Protein AF-A0A7Y0R303-F1 (afdb_monomer)

Organism: Vibrio alginolyticus (NCBI:txid663)

Radius of gyration: 17.86 Å; Cα contacts (8 Å, |Δi|>4): 91; chains: 1; bounding box: 46×27×43 Å

Sequence (154 aa):
SNINMVVAFLLLILVGLIGWAASLGSIPTTLMAYVENIIPLSNPFGRTDEAWFQGWTVFYWAWWISWSPFVGMFIARVSRGRTVREFITAVLIVPTVVTVVWMSVFGGLAIDQVVNKVGELGANGLTDVSLAMFQMFDVLPFGNILSIIAVVLV

Solvent-accessible surface area (backbone atoms only — not comparable to full-atom values): 8581 Å² total; per-residue (Å²): 114,70,62,49,53,51,52,52,52,49,49,51,51,51,52,29,60,76,40,39,70,46,18,64,59,23,36,62,51,52,52,51,50,46,69,71,39,50,66,70,71,66,54,84,72,92,61,90,54,52,71,57,44,53,73,44,57,50,45,50,50,54,51,53,59,74,44,40,69,63,54,49,55,53,54,56,65,78,46,71,93,58,53,72,65,60,48,53,52,50,68,56,47,54,58,49,53,53,48,48,51,49,46,11,31,59,50,26,41,43,49,49,27,37,76,69,48,40,55,57,43,20,71,70,40,90,83,48,82,89,46,46,66,50,45,52,28,64,75,40,90,62,16,72,58,54,43,51,54,53,62,73,61,106

InterPro domains:
  IPR000060 BCCT transporter family [PF02028] (1-154)
  IPR000060 BCCT transporter family [PTHR30047] (1-154)
  IPR018093 BCCT transporter, conserved site [PS01303] (55-64)

Structure (mmCIF, N/CA/C/O backbone):
data_AF-A0A7Y0R303-F1
#
_entry.id   AF-A0A7Y0R303-F1
#
loop_
_atom_site.group_PDB
_atom_site.id
_atom_site.type_symbol
_atom_site.label_atom_id
_atom_site.label_alt_id
_atom_site.label_comp_id
_atom_site.label_asym_id
_atom_site.label_entity_id
_atom_site.label_seq_id
_atom_site.pdbx_PDB_ins_code
_atom_site.Cartn_x
_atom_site.Cartn_y
_atom_site.Cartn_z
_atom_site.occupancy
_atom_site.B_iso_or_equiv
_atom_site.auth_seq_id
_atom_site.auth_comp_id
_atom_site.auth_asym_id
_atom_site.auth_atom_id
_atom_site.pdbx_PDB_model_num
ATOM 1 N N . SER A 1 1 ? -17.391 10.843 -1.698 1.00 66.38 1 SER A N 1
ATOM 2 C CA . SER A 1 1 ? -17.426 9.755 -0.692 1.00 66.38 1 SER A CA 1
ATOM 3 C C . SER A 1 1 ? -17.775 8.412 -1.334 1.00 66.38 1 SER A C 1
ATOM 5 O O . SER A 1 1 ? -16.892 7.575 -1.392 1.00 66.38 1 SER A O 1
ATOM 7 N N . ASN A 1 2 ? -18.950 8.215 -1.953 1.00 80.75 2 ASN A N 1
ATOM 8 C CA . ASN A 1 2 ? -19.229 6.957 -2.681 1.00 80.75 2 ASN A CA 1
ATOM 9 C C . ASN A 1 2 ? -18.526 6.866 -4.049 1.00 80.75 2 ASN A C 1
ATOM 11 O O . ASN A 1 2 ? -18.036 5.804 -4.411 1.00 80.75 2 ASN A O 1
ATOM 15 N N . ILE A 1 3 ? -18.429 7.982 -4.785 1.00 88.38 3 ILE A N 1
ATOM 16 C CA . ILE A 1 3 ? -17.785 8.010 -6.111 1.00 88.38 3 ILE A CA 1
ATOM 17 C C . ILE A 1 3 ? -16.291 7.682 -6.000 1.00 88.38 3 ILE A C 1
ATOM 19 O O . ILE A 1 3 ? -15.837 6.796 -6.706 1.00 88.38 3 ILE A O 1
ATOM 23 N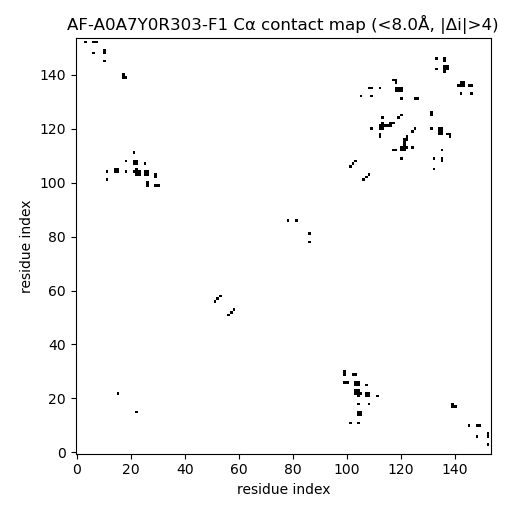 N . ASN A 1 4 ? -15.550 8.297 -5.069 1.00 89.12 4 ASN A N 1
ATOM 24 C CA . ASN A 1 4 ? -14.124 7.992 -4.867 1.00 89.12 4 ASN A CA 1
ATOM 25 C C . ASN A 1 4 ? -13.897 6.507 -4.555 1.00 89.12 4 ASN A C 1
ATOM 27 O O . ASN A 1 4 ? -12.978 5.914 -5.100 1.00 89.12 4 ASN A O 1
ATOM 31 N N . MET A 1 5 ? -14.759 5.886 -3.739 1.00 89.00 5 MET A N 1
ATOM 32 C CA . MET A 1 5 ? -14.663 4.450 -3.447 1.00 89.00 5 MET A CA 1
ATOM 33 C C . MET A 1 5 ? -14.890 3.593 -4.696 1.00 89.00 5 MET A C 1
ATOM 35 O O . MET A 1 5 ? -14.154 2.637 -4.920 1.00 89.00 5 MET A O 1
ATOM 39 N N . VAL A 1 6 ? -15.874 3.946 -5.531 1.00 92.75 6 VAL A N 1
ATOM 40 C CA . VAL A 1 6 ? -16.127 3.255 -6.806 1.00 92.75 6 VAL A CA 1
ATOM 41 C C . VAL A 1 6 ? -14.952 3.442 -7.765 1.00 92.75 6 VAL A C 1
ATOM 43 O O . VAL A 1 6 ? -14.481 2.466 -8.337 1.00 92.75 6 VAL A O 1
ATOM 46 N N . VAL A 1 7 ? -14.443 4.666 -7.911 1.00 93.94 7 VAL A N 1
ATOM 47 C CA . VAL A 1 7 ? -13.311 4.981 -8.795 1.00 93.94 7 VAL A CA 1
ATOM 48 C C . VAL A 1 7 ? -12.042 4.262 -8.338 1.00 93.94 7 VAL A C 1
ATOM 50 O O . VAL A 1 7 ? -11.392 3.626 -9.160 1.00 93.94 7 VAL A O 1
ATOM 53 N N . ALA A 1 8 ? -11.722 4.281 -7.041 1.00 94.50 8 ALA A N 1
ATOM 54 C CA . ALA A 1 8 ? -10.571 3.568 -6.487 1.00 94.50 8 ALA A CA 1
ATOM 55 C C . ALA A 1 8 ? -10.670 2.056 -6.718 1.00 94.50 8 ALA A C 1
ATOM 57 O O . ALA A 1 8 ? -9.696 1.423 -7.117 1.00 94.50 8 ALA A O 1
ATOM 58 N N . PHE A 1 9 ? -11.853 1.474 -6.504 1.00 93.81 9 PHE A N 1
ATOM 59 C CA . PHE A 1 9 ? -12.079 0.049 -6.720 1.00 93.81 9 PHE A CA 1
ATOM 60 C C . PHE A 1 9 ? -11.976 -0.338 -8.201 1.00 93.81 9 PHE A C 1
ATOM 62 O O . PHE A 1 9 ? -11.341 -1.337 -8.533 1.00 93.81 9 PHE A O 1
ATOM 69 N N . LEU A 1 10 ? -12.549 0.471 -9.098 1.00 94.19 10 LEU A N 1
ATOM 70 C CA . LEU A 1 10 ? -12.425 0.273 -10.543 1.00 94.19 10 LEU A CA 1
ATOM 71 C C . LEU A 1 10 ? -10.974 0.401 -11.005 1.00 94.19 10 LEU A C 1
ATOM 73 O O . LEU A 1 10 ? -10.524 -0.430 -11.787 1.00 94.19 10 LEU A O 1
ATOM 77 N N . LEU A 1 11 ? -10.238 1.394 -10.501 1.00 95.88 11 LEU A N 1
ATOM 78 C CA . LEU A 1 11 ? -8.822 1.577 -10.809 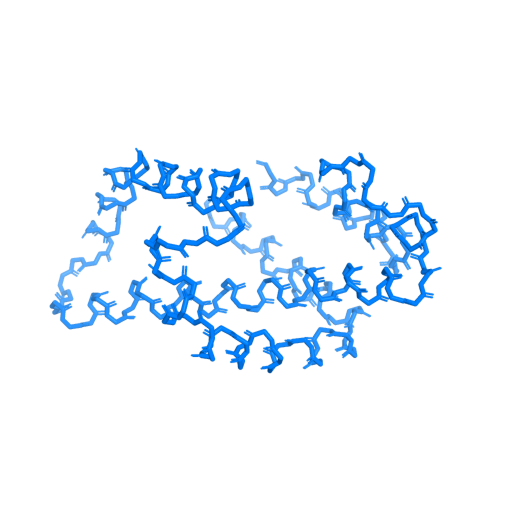1.00 95.88 11 LEU A CA 1
ATOM 79 C C . LEU A 1 11 ? -8.002 0.367 -10.348 1.00 95.88 11 LEU A C 1
ATOM 81 O O . LEU A 1 11 ? -7.224 -0.169 -11.130 1.00 95.88 11 LEU A O 1
ATOM 85 N N . LEU A 1 12 ? -8.225 -0.105 -9.117 1.00 96.31 12 LEU A N 1
ATOM 86 C CA . LEU A 1 12 ? -7.564 -1.291 -8.572 1.00 96.31 12 LEU A CA 1
ATOM 87 C C . LEU A 1 12 ? -7.814 -2.531 -9.438 1.00 96.31 12 LEU A C 1
ATOM 89 O O . LEU A 1 12 ? -6.867 -3.238 -9.776 1.00 96.31 12 LEU A O 1
ATOM 93 N N . ILE A 1 13 ? -9.070 -2.793 -9.814 1.00 95.50 13 ILE A N 1
ATOM 94 C CA . ILE A 1 13 ? -9.411 -3.934 -10.674 1.00 95.50 13 ILE A CA 1
ATOM 95 C C . ILE A 1 13 ? -8.770 -3.779 -12.048 1.00 95.50 13 ILE A C 1
ATOM 97 O O . ILE A 1 13 ? -8.169 -4.725 -12.544 1.00 95.50 13 ILE A O 1
ATOM 101 N N . LEU A 1 14 ? -8.888 -2.607 -12.668 1.00 95.50 14 LEU A N 1
ATOM 102 C CA . LEU A 1 14 ? -8.373 -2.368 -14.011 1.00 95.50 14 LEU A CA 1
ATOM 103 C C . LEU A 1 14 ? -6.858 -2.585 -14.063 1.00 95.50 14 LEU A C 1
ATOM 105 O O . LEU A 1 14 ? -6.379 -3.351 -14.895 1.00 95.50 14 LEU A O 1
ATOM 109 N N . VAL A 1 15 ? -6.118 -1.976 -13.136 1.00 96.88 15 VAL A N 1
ATOM 110 C CA . VAL A 1 15 ? -4.661 -2.129 -13.039 1.00 96.88 15 VAL A CA 1
ATOM 111 C C . VAL A 1 15 ? -4.288 -3.568 -12.685 1.00 96.88 15 VAL A C 1
ATOM 113 O O . VAL A 1 15 ? -3.401 -4.136 -13.318 1.00 96.88 15 VAL A O 1
ATOM 116 N N . GLY A 1 16 ? -5.002 -4.196 -11.748 1.00 96.31 16 GLY A N 1
ATOM 117 C CA . GLY A 1 16 ? -4.778 -5.591 -11.373 1.00 96.31 16 GLY A CA 1
ATOM 118 C C . GLY A 1 16 ? -5.013 -6.579 -12.520 1.00 96.31 16 GLY A C 1
ATOM 119 O O . GLY A 1 16 ? -4.281 -7.555 -12.639 1.00 96.31 16 GLY A O 1
ATOM 120 N N . LEU A 1 17 ? -5.992 -6.325 -13.394 1.00 95.62 17 LEU A N 1
ATOM 121 C CA . LEU A 1 17 ? -6.259 -7.146 -14.580 1.00 95.62 17 LEU A CA 1
ATOM 122 C C . LEU A 1 17 ? -5.236 -6.907 -15.693 1.00 95.62 17 LEU A C 1
ATOM 124 O O . LEU A 1 17 ? -4.796 -7.861 -16.329 1.00 95.62 17 LEU A O 1
ATOM 128 N N . ILE A 1 18 ? -4.836 -5.654 -15.922 1.00 95.62 18 ILE A N 1
ATOM 129 C CA . ILE A 1 18 ? -3.782 -5.315 -16.888 1.00 95.62 18 ILE A CA 1
ATOM 130 C C . ILE A 1 18 ? -2.451 -5.956 -16.463 1.00 95.62 18 ILE A C 1
ATOM 132 O O . ILE A 1 18 ? -1.748 -6.552 -17.275 1.00 95.62 18 ILE A O 1
ATOM 136 N N . GLY A 1 19 ? -2.131 -5.865 -15.174 1.00 93.44 19 GLY A N 1
ATOM 137 C CA . GLY A 1 19 ? -0.924 -6.385 -14.549 1.00 93.44 19 GLY A CA 1
ATOM 138 C C . GLY A 1 19 ? -1.083 -7.766 -13.913 1.00 93.44 19 GLY A C 1
ATOM 139 O O . GLY A 1 19 ? -0.458 -8.027 -12.884 1.00 93.44 19 GLY A O 1
ATOM 140 N N . TRP A 1 20 ? -1.942 -8.624 -14.473 1.00 92.38 20 TRP A N 1
ATOM 141 C CA . TRP A 1 20 ? -2.435 -9.853 -13.832 1.00 92.38 20 TRP A CA 1
ATOM 142 C C . TRP A 1 20 ? -1.344 -10.747 -13.238 1.00 92.38 20 TRP A C 1
ATOM 144 O O . TRP A 1 20 ? -1.441 -11.149 -12.080 1.00 92.38 20 TRP A O 1
ATOM 154 N N . ALA A 1 21 ? -0.291 -11.040 -14.007 1.00 91.00 21 ALA A N 1
ATOM 155 C CA . ALA A 1 21 ? 0.771 -11.946 -13.573 1.00 91.00 21 ALA A CA 1
ATOM 156 C C . ALA A 1 21 ? 1.546 -11.398 -12.362 1.00 91.00 21 ALA A C 1
ATOM 158 O O . ALA A 1 21 ? 1.677 -12.093 -11.353 1.00 91.00 21 ALA A O 1
ATOM 159 N N . ALA A 1 22 ? 2.002 -10.143 -12.433 1.00 91.62 22 ALA A N 1
ATOM 160 C CA . ALA A 1 22 ? 2.726 -9.500 -11.338 1.00 91.62 22 ALA A CA 1
ATOM 161 C C . ALA A 1 22 ? 1.826 -9.303 -10.109 1.00 91.62 22 ALA A C 1
ATOM 163 O O . ALA A 1 22 ? 2.233 -9.617 -8.993 1.00 91.62 22 ALA A O 1
ATOM 164 N N . SER A 1 23 ? 0.580 -8.867 -10.318 1.00 90.50 23 SER A N 1
ATOM 165 C CA . SER A 1 23 ? -0.392 -8.620 -9.245 1.00 90.50 23 SER A CA 1
ATOM 166 C C . SER A 1 23 ? -0.747 -9.895 -8.478 1.00 90.50 23 SER A C 1
ATOM 168 O O . SER A 1 23 ? -0.767 -9.899 -7.250 1.00 90.50 23 SER A O 1
ATOM 170 N N . LEU A 1 24 ? -1.015 -11.004 -9.174 1.00 91.75 24 LEU A N 1
ATOM 171 C CA . LEU A 1 24 ? -1.323 -12.266 -8.501 1.00 91.75 24 LEU A CA 1
ATOM 172 C C . LEU A 1 24 ? -0.103 -12.909 -7.845 1.00 91.75 24 LEU A C 1
ATOM 174 O O . LEU A 1 24 ? -0.258 -13.571 -6.821 1.00 91.75 24 LEU A O 1
ATOM 178 N N . GLY A 1 25 ? 1.094 -12.726 -8.407 1.00 94.00 25 GLY A N 1
ATOM 179 C CA . GLY A 1 25 ? 2.333 -13.213 -7.800 1.00 94.00 25 GLY A CA 1
ATOM 180 C C . GLY A 1 25 ? 2.732 -12.434 -6.542 1.00 94.00 25 GLY A C 1
ATOM 181 O O . GLY A 1 25 ? 3.256 -13.008 -5.582 1.00 94.00 25 GLY A O 1
ATOM 182 N N . SER A 1 26 ? 2.453 -11.130 -6.509 1.00 96.31 26 SER A N 1
ATOM 183 C CA . SER A 1 26 ? 2.827 -10.259 -5.396 1.00 96.31 26 SER A CA 1
ATOM 184 C C . SER A 1 26 ? 1.904 -10.399 -4.184 1.00 96.31 26 SER A C 1
ATOM 186 O O . SER A 1 26 ? 2.407 -10.347 -3.069 1.00 96.31 26 SER A O 1
ATOM 188 N N . ILE A 1 27 ? 0.596 -10.645 -4.353 1.00 96.31 27 ILE A N 1
ATOM 189 C CA . ILE A 1 27 ? -0.360 -10.790 -3.230 1.00 96.31 27 ILE A CA 1
ATOM 190 C C . ILE A 1 27 ? 0.091 -11.804 -2.163 1.00 96.31 27 ILE A C 1
ATOM 192 O O . ILE A 1 27 ? 0.219 -11.413 -0.997 1.00 96.31 27 ILE A O 1
ATOM 196 N N . PRO A 1 28 ? 0.351 -13.086 -2.495 1.00 96.75 28 PRO A N 1
ATOM 197 C CA . PRO A 1 28 ? 0.799 -14.052 -1.497 1.00 96.75 28 PRO A CA 1
ATOM 198 C C . PRO A 1 28 ? 2.162 -13.664 -0.919 1.00 96.75 28 PRO A C 1
ATOM 200 O O . PRO A 1 28 ? 2.371 -13.805 0.281 1.00 96.75 28 PRO A O 1
ATOM 203 N N . THR A 1 29 ? 3.061 -13.114 -1.738 1.00 96.38 29 THR A N 1
ATOM 204 C CA . THR A 1 29 ? 4.395 -12.681 -1.305 1.00 96.38 29 THR A CA 1
ATOM 205 C C . THR A 1 29 ? 4.309 -11.560 -0.265 1.00 96.38 29 THR A C 1
ATOM 207 O O . THR A 1 29 ? 4.910 -11.662 0.800 1.00 96.38 29 THR A O 1
ATOM 210 N N . THR A 1 30 ? 3.516 -10.519 -0.526 1.00 97.00 30 THR A N 1
ATOM 211 C CA . THR A 1 30 ? 3.285 -9.396 0.392 1.00 97.00 30 THR A CA 1
ATOM 212 C C . THR A 1 30 ? 2.637 -9.868 1.687 1.00 97.00 30 THR A C 1
ATOM 214 O O . THR A 1 30 ? 3.066 -9.465 2.767 1.00 97.00 30 THR A O 1
ATOM 217 N N . LEU A 1 31 ? 1.626 -10.738 1.600 1.00 97.19 31 LEU A N 1
ATOM 218 C CA . LEU A 1 31 ? 0.948 -11.272 2.777 1.00 97.19 31 LEU A CA 1
ATOM 219 C C . LEU A 1 31 ? 1.899 -12.099 3.652 1.00 97.19 31 LEU A C 1
ATOM 221 O O . LEU A 1 31 ? 1.955 -11.888 4.863 1.00 97.19 31 LEU A O 1
ATOM 225 N N . MET A 1 32 ? 2.659 -13.014 3.048 1.00 97.44 32 MET A N 1
ATOM 226 C CA . MET A 1 32 ? 3.612 -13.855 3.774 1.00 97.44 32 MET A CA 1
ATOM 227 C C . MET A 1 32 ? 4.733 -13.022 4.392 1.00 97.44 32 MET A C 1
ATOM 229 O O . MET A 1 32 ? 5.024 -13.190 5.574 1.00 97.44 32 MET A O 1
ATOM 233 N N . ALA A 1 33 ? 5.285 -12.064 3.643 1.00 97.12 33 ALA A N 1
ATOM 234 C CA . ALA A 1 33 ? 6.301 -11.151 4.155 1.00 97.12 33 ALA A CA 1
ATOM 235 C C . ALA A 1 33 ? 5.779 -10.323 5.337 1.00 97.12 33 ALA A C 1
ATOM 237 O O . ALA A 1 33 ? 6.508 -10.131 6.309 1.00 97.12 33 ALA A O 1
ATOM 238 N N . TYR A 1 34 ? 4.522 -9.867 5.292 1.00 96.94 34 TYR A N 1
ATOM 239 C CA . TYR A 1 34 ? 3.898 -9.169 6.414 1.00 96.94 34 TYR A CA 1
ATOM 240 C C . TYR A 1 34 ? 3.795 -10.070 7.649 1.00 96.94 34 TYR A C 1
ATOM 242 O O . TYR A 1 34 ? 4.220 -9.664 8.726 1.00 96.94 34 TYR A O 1
ATOM 250 N N . VAL A 1 35 ? 3.292 -11.300 7.505 1.00 96.94 35 VAL A N 1
ATOM 251 C CA . VAL A 1 35 ? 3.165 -12.252 8.625 1.00 96.94 35 VAL A CA 1
ATOM 252 C C . VAL A 1 35 ? 4.525 -12.595 9.233 1.00 96.94 35 VAL A C 1
ATOM 254 O O . VAL A 1 35 ? 4.655 -12.636 10.454 1.00 96.94 35 VAL A O 1
ATOM 257 N N . GLU A 1 36 ? 5.538 -12.810 8.399 1.00 97.75 36 GLU A N 1
ATOM 258 C CA . GLU A 1 36 ? 6.896 -13.126 8.840 1.00 97.75 36 GLU A CA 1
ATOM 259 C C . GLU A 1 36 ? 7.548 -11.945 9.572 1.00 97.75 36 GLU A C 1
ATOM 261 O O . GLU A 1 36 ? 8.164 -12.116 10.625 1.00 97.75 36 GLU A O 1
ATOM 266 N N . ASN A 1 37 ? 7.381 -10.730 9.043 1.00 96.19 37 ASN A N 1
ATOM 267 C CA . ASN A 1 37 ? 8.146 -9.571 9.492 1.00 96.19 37 ASN A CA 1
ATOM 268 C C . ASN A 1 37 ? 7.395 -8.644 10.457 1.00 96.19 37 ASN A C 1
ATOM 270 O O . ASN A 1 37 ? 8.002 -7.706 10.975 1.00 96.19 37 ASN A O 1
ATOM 274 N N . ILE A 1 38 ? 6.114 -8.892 10.757 1.00 95.62 38 ILE A N 1
ATOM 275 C CA . ILE A 1 38 ? 5.324 -8.015 11.636 1.00 95.62 38 ILE A CA 1
ATOM 276 C C . ILE A 1 38 ? 5.961 -7.856 13.019 1.00 95.62 38 ILE A C 1
ATOM 278 O O . ILE A 1 38 ? 6.072 -6.738 13.512 1.00 95.62 38 ILE A O 1
ATOM 282 N N . ILE A 1 39 ? 6.430 -8.943 13.636 1.00 94.75 39 ILE A N 1
ATOM 283 C CA . ILE A 1 39 ? 7.062 -8.900 14.961 1.00 94.75 39 ILE A CA 1
ATOM 284 C C . ILE A 1 39 ? 8.429 -8.197 14.915 1.00 94.75 39 ILE A C 1
ATOM 286 O O . ILE A 1 39 ? 8.597 -7.222 15.652 1.00 94.75 39 ILE A O 1
ATOM 290 N N . PRO A 1 40 ? 9.403 -8.617 14.079 1.00 92.75 40 PRO A N 1
ATOM 291 C CA . PRO A 1 40 ? 10.722 -7.987 14.078 1.00 92.75 40 PRO A CA 1
ATOM 292 C C . PRO A 1 40 ? 10.670 -6.513 13.662 1.00 92.75 40 PRO A C 1
ATOM 294 O O . PRO A 1 40 ? 11.343 -5.689 14.279 1.00 92.75 40 PRO A O 1
ATOM 297 N N . LEU A 1 41 ? 9.832 -6.143 12.685 1.00 94.31 41 LEU A N 1
ATOM 298 C CA . LEU A 1 41 ? 9.712 -4.746 12.261 1.00 94.31 41 LEU A CA 1
ATOM 299 C C . LEU A 1 41 ? 8.964 -3.869 13.270 1.00 94.31 41 LEU A C 1
ATOM 301 O O . LEU A 1 41 ? 9.174 -2.656 13.259 1.00 94.31 41 LEU A O 1
ATOM 305 N N . SER A 1 42 ? 8.163 -4.457 14.165 1.00 93.25 42 SER A N 1
ATOM 306 C CA . SER A 1 42 ? 7.504 -3.723 15.253 1.00 93.25 42 SER A CA 1
ATOM 307 C C . SER A 1 42 ? 8.446 -3.353 16.401 1.00 93.25 42 SER A C 1
ATOM 309 O O . SER A 1 42 ? 8.084 -2.504 17.212 1.00 93.25 42 SER A O 1
ATOM 311 N N . ASN A 1 43 ? 9.638 -3.956 16.499 1.00 92.88 43 ASN A N 1
ATOM 312 C CA . ASN A 1 43 ? 10.606 -3.615 17.541 1.00 92.88 43 ASN A CA 1
ATOM 313 C C . ASN A 1 43 ? 11.307 -2.277 17.216 1.00 92.88 43 ASN A C 1
ATOM 315 O O . ASN A 1 43 ? 11.995 -2.194 16.192 1.00 92.88 43 ASN A O 1
ATOM 319 N N . PRO A 1 44 ? 11.190 -1.244 18.074 1.00 91.31 44 PRO A N 1
ATOM 320 C CA . PRO A 1 44 ? 11.879 0.028 17.873 1.00 91.31 44 PRO A CA 1
ATOM 321 C C . PRO A 1 44 ? 13.287 0.057 18.490 1.00 91.31 44 PRO A C 1
ATOM 323 O O . PRO A 1 44 ? 14.036 1.001 18.254 1.00 91.31 44 PRO A O 1
ATOM 326 N N . PHE A 1 45 ? 13.661 -0.934 19.303 1.00 92.19 45 PHE A N 1
ATOM 327 C CA . PHE A 1 45 ? 14.882 -0.895 20.105 1.00 92.19 45 PHE A CA 1
ATOM 328 C C . PHE A 1 45 ? 16.040 -1.641 19.443 1.00 92.19 45 PHE A C 1
ATOM 330 O O . PHE A 1 45 ? 15.861 -2.740 18.919 1.00 92.19 45 PHE A O 1
ATOM 337 N N . GLY A 1 46 ? 17.248 -1.071 19.535 1.00 90.19 46 GLY A N 1
ATOM 338 C CA . GLY A 1 46 ? 18.483 -1.722 19.080 1.00 90.19 46 GLY A CA 1
ATOM 339 C C . GLY A 1 46 ? 18.553 -1.944 17.567 1.00 90.19 46 GLY A C 1
ATOM 340 O O . GLY A 1 46 ? 19.198 -2.888 17.116 1.00 90.19 46 GLY A O 1
ATOM 341 N N . ARG A 1 47 ? 17.858 -1.108 16.791 1.00 90.81 47 ARG A N 1
ATOM 342 C CA . ARG A 1 47 ? 17.807 -1.192 15.331 1.00 90.81 47 ARG A CA 1
ATOM 343 C C . ARG A 1 47 ? 19.089 -0.661 14.695 1.00 90.81 47 ARG A C 1
ATOM 345 O O . ARG A 1 47 ? 19.585 0.390 15.084 1.00 90.81 47 ARG A O 1
ATOM 352 N N . THR A 1 48 ? 19.598 -1.367 13.689 1.00 93.94 48 THR A N 1
ATOM 353 C CA . THR A 1 48 ? 20.775 -0.947 12.908 1.00 93.94 48 THR A CA 1
ATOM 354 C C . THR A 1 48 ? 20.413 -0.035 11.732 1.00 93.94 48 THR A C 1
ATOM 356 O O . THR A 1 48 ? 21.275 0.661 11.203 1.00 93.94 48 THR A O 1
ATOM 359 N N . ASP A 1 49 ? 19.140 -0.004 11.335 1.00 93.88 49 ASP A N 1
ATOM 360 C CA . ASP A 1 49 ? 18.583 0.759 10.216 1.00 93.88 49 ASP A CA 1
ATOM 361 C C . ASP A 1 49 ? 17.950 2.089 10.666 1.00 93.88 49 ASP A C 1
ATOM 363 O O . ASP A 1 49 ? 16.908 2.497 10.156 1.00 93.88 49 ASP A O 1
ATOM 367 N N . GLU A 1 50 ? 18.564 2.779 11.632 1.00 92.44 50 GLU A N 1
ATOM 368 C CA . GLU A 1 50 ? 17.955 3.924 12.327 1.00 92.44 50 GLU A CA 1
ATOM 369 C C . GLU A 1 50 ? 17.479 5.036 11.378 1.00 92.44 50 GLU A C 1
ATOM 371 O O . GLU A 1 50 ? 16.370 5.542 11.534 1.00 92.44 50 GLU A O 1
ATOM 376 N N . ALA A 1 51 ? 18.257 5.362 10.340 1.00 94.50 51 ALA A N 1
ATOM 377 C CA . ALA A 1 51 ? 17.861 6.357 9.343 1.00 94.50 51 ALA A CA 1
ATOM 378 C C . ALA A 1 51 ? 16.590 5.953 8.572 1.00 94.50 51 ALA A C 1
ATOM 380 O O . ALA A 1 51 ? 15.713 6.789 8.357 1.00 94.50 51 ALA A O 1
ATOM 381 N N . TRP A 1 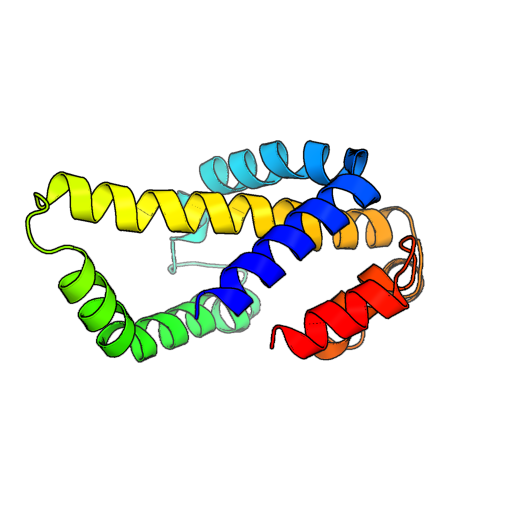52 ? 16.459 4.673 8.196 1.00 93.88 52 TRP A N 1
ATOM 382 C CA . TRP A 1 52 ? 15.248 4.157 7.551 1.00 93.88 52 TRP A CA 1
ATOM 383 C C . TRP A 1 52 ? 14.081 4.226 8.531 1.00 93.88 52 TRP A C 1
ATOM 385 O O . TRP A 1 52 ? 13.041 4.818 8.237 1.00 93.88 52 TRP A O 1
ATOM 395 N N . PHE A 1 53 ? 14.273 3.651 9.720 1.00 94.00 53 PHE A N 1
ATOM 396 C CA . PHE A 1 53 ? 13.266 3.567 10.773 1.00 94.00 53 PHE A CA 1
ATOM 397 C C . PHE A 1 53 ? 12.678 4.940 11.118 1.00 94.00 53 PHE A C 1
ATOM 399 O O . PHE A 1 53 ? 11.456 5.087 11.181 1.00 94.00 53 PHE A O 1
ATOM 406 N N . GLN A 1 54 ? 13.527 5.955 11.283 1.00 93.62 54 GLN A N 1
ATOM 407 C CA . GLN A 1 54 ? 13.092 7.322 11.560 1.00 93.62 54 GLN A CA 1
ATOM 408 C C . GLN A 1 54 ? 12.392 7.962 10.353 1.00 93.62 54 GLN A C 1
ATOM 410 O O . GLN A 1 54 ? 11.331 8.565 10.511 1.00 93.62 54 GLN A O 1
ATOM 415 N N . GLY A 1 55 ? 12.948 7.802 9.146 1.00 94.69 55 GLY A N 1
ATOM 416 C CA . GLY A 1 55 ? 12.418 8.417 7.925 1.00 94.69 55 GLY A CA 1
ATOM 417 C C . GLY A 1 55 ? 11.044 7.898 7.497 1.00 94.69 55 GLY A C 1
ATOM 418 O O . GLY A 1 55 ? 10.300 8.613 6.833 1.00 94.69 55 GLY A O 1
ATOM 419 N N . TRP A 1 56 ? 10.683 6.681 7.903 1.00 95.06 56 TRP A N 1
ATOM 420 C CA . TRP A 1 56 ? 9.465 6.017 7.444 1.00 95.06 56 TRP A CA 1
ATOM 421 C C . TRP A 1 56 ? 8.591 5.515 8.594 1.00 95.06 56 TRP A C 1
ATOM 423 O O . TRP A 1 56 ? 7.458 5.969 8.727 1.00 95.06 56 TRP A O 1
ATOM 433 N N . THR A 1 57 ? 9.080 4.597 9.438 1.00 95.69 57 THR A N 1
ATOM 434 C CA . THR A 1 57 ? 8.253 3.989 10.500 1.00 95.69 57 THR A CA 1
ATOM 435 C C . THR A 1 57 ? 7.779 5.039 11.494 1.00 95.69 57 THR A C 1
ATOM 437 O O . THR A 1 57 ? 6.582 5.154 11.751 1.00 95.69 57 THR A O 1
ATOM 440 N N . VAL A 1 58 ? 8.705 5.835 12.034 1.00 95.88 58 VAL A N 1
ATOM 441 C CA . VAL A 1 58 ? 8.371 6.872 13.021 1.00 95.88 58 VAL A CA 1
ATOM 442 C C . VAL A 1 58 ? 7.523 7.972 12.388 1.00 95.88 58 VAL A C 1
ATOM 444 O O . VAL A 1 58 ? 6.550 8.414 12.999 1.00 95.88 58 VAL A O 1
ATOM 447 N N . PHE A 1 59 ? 7.828 8.357 11.145 1.00 96.56 59 PHE A N 1
ATOM 448 C CA . PHE A 1 59 ? 7.009 9.297 10.380 1.00 96.56 59 PHE A CA 1
ATOM 449 C C . PHE A 1 59 ? 5.552 8.826 10.260 1.00 96.56 59 PHE A C 1
ATOM 451 O O . PHE A 1 59 ? 4.634 9.560 10.634 1.00 96.56 59 PHE A O 1
ATOM 458 N N . TYR A 1 60 ? 5.321 7.586 9.814 1.00 96.94 60 TYR A N 1
ATOM 459 C CA . TYR A 1 60 ? 3.969 7.043 9.705 1.00 96.94 60 TYR A CA 1
ATOM 460 C C . TYR A 1 60 ? 3.297 6.891 11.071 1.00 96.94 60 TYR A C 1
ATOM 462 O O . TYR A 1 60 ? 2.101 7.150 11.179 1.00 96.94 60 TYR A O 1
ATOM 470 N N . TRP A 1 61 ? 4.024 6.537 12.134 1.00 96.50 61 TRP A N 1
ATOM 471 C CA . TRP A 1 61 ? 3.446 6.488 13.484 1.00 96.50 61 TRP A CA 1
ATOM 472 C C . TRP A 1 61 ? 2.953 7.860 13.931 1.00 96.50 61 TRP A C 1
ATOM 474 O O . TRP A 1 61 ? 1.805 7.984 14.362 1.00 96.50 61 TRP A O 1
ATOM 484 N N . ALA A 1 62 ? 3.773 8.899 13.771 1.00 97.56 62 ALA A N 1
ATOM 485 C CA . ALA A 1 62 ? 3.386 10.267 14.091 1.00 97.56 62 ALA A CA 1
ATOM 486 C C . ALA A 1 62 ? 2.176 10.723 13.257 1.00 97.56 62 ALA A C 1
ATOM 488 O O . ALA A 1 62 ? 1.219 11.280 13.806 1.00 97.56 62 ALA A O 1
ATOM 489 N N . TRP A 1 63 ? 2.176 10.423 11.954 1.00 97.69 63 TRP A N 1
ATOM 490 C CA . TRP A 1 63 ? 1.058 10.728 11.064 1.00 97.69 63 TRP A CA 1
ATOM 491 C C . TRP A 1 63 ? -0.230 10.052 11.547 1.00 97.69 63 TRP A C 1
ATOM 493 O O . TRP A 1 63 ? -1.205 10.746 11.850 1.00 97.69 63 TRP A O 1
ATOM 503 N N . TRP A 1 64 ? -0.253 8.728 11.701 1.00 96.38 64 TRP A N 1
ATOM 504 C CA . TRP A 1 64 ? -1.472 8.011 12.085 1.00 96.38 64 TRP A CA 1
ATOM 505 C C . TRP A 1 64 ? -1.991 8.423 13.464 1.00 96.38 64 TRP A C 1
ATOM 507 O O . TRP A 1 64 ? -3.202 8.581 13.637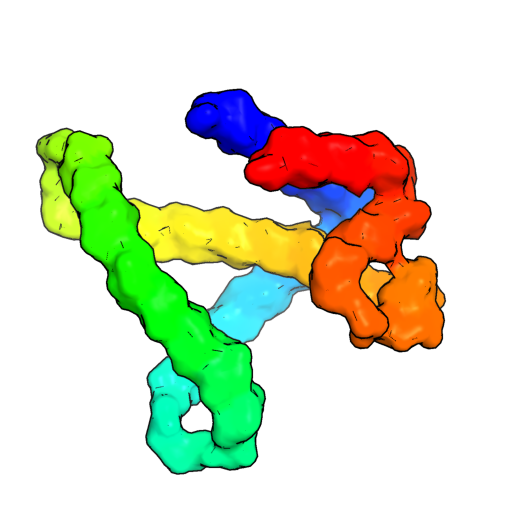 1.00 96.38 64 TRP A O 1
ATOM 517 N N . ILE A 1 65 ? -1.099 8.682 14.427 1.00 96.81 65 ILE A N 1
ATOM 518 C CA . ILE A 1 65 ? -1.483 9.199 15.748 1.00 96.81 65 ILE A CA 1
ATOM 519 C C . ILE A 1 65 ? -2.165 10.564 15.613 1.00 96.81 65 ILE A C 1
ATOM 521 O O . ILE A 1 65 ? -3.240 10.756 16.186 1.00 96.81 65 ILE A O 1
ATOM 525 N N . SER A 1 66 ? -1.606 11.481 14.816 1.00 97.06 66 SER A N 1
ATOM 526 C CA . SER A 1 66 ? -2.187 12.817 14.610 1.00 97.06 66 SER A CA 1
ATOM 527 C C . SER A 1 66 ? -3.583 12.784 13.966 1.00 97.06 66 SER A C 1
ATOM 529 O O . SER A 1 66 ? -4.410 13.654 14.237 1.00 97.06 66 SER A O 1
ATOM 531 N N . TRP A 1 67 ? -3.882 11.756 13.164 1.00 95.38 67 TRP A N 1
ATOM 532 C CA . TRP A 1 67 ? -5.185 11.570 12.511 1.00 95.38 67 TRP A CA 1
ATOM 533 C C . TRP A 1 67 ? -6.185 10.747 13.332 1.00 95.38 67 TRP A C 1
ATOM 535 O O . TRP A 1 67 ? -7.392 10.788 13.064 1.00 95.38 67 TRP A O 1
ATOM 545 N N . SER A 1 68 ? -5.713 10.023 14.350 1.00 95.81 68 SER A N 1
ATOM 546 C CA . SER A 1 68 ? -6.541 9.127 15.161 1.00 95.81 68 SER A CA 1
ATOM 547 C C . SER A 1 68 ? -7.790 9.776 15.790 1.00 95.81 68 SER A C 1
ATOM 549 O O . SER A 1 68 ? -8.820 9.096 15.811 1.00 95.81 68 SER A O 1
ATOM 551 N N . PRO A 1 69 ? -7.810 11.066 16.210 1.00 94.12 69 PRO A N 1
ATOM 552 C CA . PRO A 1 69 ? -9.029 11.677 16.749 1.00 94.12 69 PRO A CA 1
ATOM 553 C C . PRO A 1 69 ? -10.150 11.785 15.707 1.00 94.12 69 PRO A C 1
ATOM 555 O O . PRO A 1 69 ? -11.317 11.533 16.013 1.00 94.12 69 PRO A O 1
ATOM 558 N N . PHE A 1 70 ? -9.809 12.117 14.459 1.00 93.25 70 PHE A N 1
ATOM 559 C CA . PHE A 1 70 ? -10.785 12.264 13.377 1.00 93.25 70 PHE A CA 1
ATOM 560 C C . PHE A 1 70 ? -11.305 10.904 12.911 1.00 93.25 70 PHE A C 1
ATOM 562 O O . PHE A 1 70 ? -12.518 10.690 12.824 1.00 93.25 70 PHE A O 1
ATOM 569 N N . VAL A 1 71 ? -10.387 9.966 12.662 1.00 94.38 71 VAL A N 1
ATOM 570 C CA . VAL A 1 71 ? -10.719 8.618 12.186 1.00 94.38 71 VAL A CA 1
ATOM 571 C C . VAL A 1 71 ? -11.499 7.848 13.253 1.00 94.38 71 VAL A C 1
ATOM 573 O O . VAL A 1 71 ? -12.538 7.262 12.951 1.00 94.38 71 VAL A O 1
ATOM 576 N N . GLY A 1 72 ? -11.072 7.914 14.517 1.00 92.25 72 GLY A N 1
ATOM 577 C CA . GLY A 1 72 ? -11.742 7.240 15.630 1.00 92.25 72 GLY A CA 1
ATOM 578 C C . GLY A 1 72 ? -13.192 7.691 15.807 1.00 92.25 72 GLY A C 1
ATOM 579 O O . GLY A 1 72 ? -14.090 6.854 15.919 1.00 92.25 72 GLY A O 1
ATOM 580 N N . MET A 1 73 ? -13.452 9.001 15.739 1.00 92.56 73 MET A N 1
ATOM 581 C CA . MET A 1 73 ? -14.814 9.543 15.829 1.00 92.56 73 MET A CA 1
ATOM 582 C C . MET A 1 73 ? -15.700 9.115 14.655 1.00 92.56 73 MET A C 1
ATOM 584 O O . MET A 1 73 ? -16.886 8.837 14.851 1.00 92.56 73 MET A O 1
ATOM 588 N N . PHE A 1 74 ? -15.149 9.041 13.440 1.00 91.62 74 PHE A N 1
ATOM 589 C CA . PHE A 1 74 ? -15.879 8.545 12.274 1.00 91.62 74 PHE A CA 1
ATOM 590 C C . PHE A 1 74 ? -16.261 7.068 12.432 1.00 91.62 74 PHE A C 1
ATOM 592 O O . PHE A 1 74 ? -17.445 6.732 12.338 1.00 91.62 74 PHE A O 1
ATOM 599 N N . ILE A 1 75 ? -15.288 6.200 12.737 1.00 92.75 75 ILE A N 1
ATOM 600 C CA . ILE A 1 75 ? -15.512 4.752 12.861 1.00 92.75 75 ILE A CA 1
ATOM 601 C C . ILE A 1 75 ? -16.493 4.456 14.007 1.00 92.75 75 ILE A C 1
ATOM 603 O O . ILE A 1 75 ? -17.399 3.635 13.842 1.00 92.75 75 ILE A O 1
ATOM 607 N N . ALA A 1 76 ? -16.390 5.163 15.137 1.00 91.94 76 ALA A N 1
ATOM 608 C CA . ALA A 1 76 ? -17.320 5.009 16.257 1.00 91.94 76 ALA A CA 1
ATOM 609 C C . ALA A 1 76 ? -18.778 5.302 15.855 1.00 91.94 76 ALA A C 1
ATOM 611 O O . ALA A 1 76 ? -19.684 4.553 16.224 1.00 91.94 76 ALA A O 1
ATOM 612 N N . ARG A 1 77 ? -19.015 6.351 15.052 1.00 92.31 77 ARG A N 1
ATOM 613 C CA . ARG A 1 77 ? -20.365 6.722 14.587 1.00 92.31 77 ARG A CA 1
ATOM 614 C C . ARG A 1 77 ? -20.980 5.666 13.673 1.00 92.31 77 ARG A C 1
ATOM 616 O O . ARG A 1 77 ? -22.157 5.347 13.832 1.00 92.31 77 ARG A O 1
ATOM 623 N N . VAL A 1 78 ? -20.202 5.113 12.742 1.00 92.44 78 VAL A N 1
ATOM 624 C CA . VAL A 1 78 ? -20.693 4.091 11.796 1.00 92.44 78 VAL A CA 1
ATOM 625 C C . VAL A 1 78 ? -20.783 2.688 12.411 1.00 92.44 78 VAL A C 1
ATOM 627 O O . VAL A 1 78 ? -21.405 1.805 11.830 1.00 92.44 78 VAL A O 1
ATOM 630 N N . SER A 1 79 ? -20.223 2.484 13.607 1.00 95.00 79 SER A N 1
ATOM 631 C CA . SER A 1 79 ? -20.193 1.187 14.303 1.00 95.00 79 SER A CA 1
ATOM 632 C C . SER A 1 79 ? -21.257 1.037 15.400 1.00 95.00 79 SER A C 1
ATOM 634 O O . SER A 1 79 ? -21.160 0.146 16.246 1.00 95.00 79 SER A O 1
ATOM 636 N N . ARG A 1 80 ? -22.286 1.895 15.420 1.00 93.06 80 ARG A N 1
ATOM 637 C CA . ARG A 1 80 ? -23.357 1.839 16.428 1.00 93.06 80 ARG A CA 1
ATOM 638 C C . ARG A 1 80 ? -24.071 0.480 16.398 1.00 93.06 80 ARG A C 1
ATOM 640 O O . ARG A 1 80 ? -24.537 0.043 15.353 1.00 93.06 80 ARG A O 1
ATOM 647 N N . GLY A 1 81 ? -24.190 -0.158 17.564 1.00 94.62 81 GLY A N 1
ATOM 648 C CA . GLY A 1 81 ? -24.863 -1.455 17.719 1.00 94.62 81 GLY A CA 1
ATOM 649 C C . GLY A 1 81 ? -23.973 -2.680 17.482 1.00 94.62 81 GLY A C 1
ATOM 650 O O . GLY A 1 81 ? -24.470 -3.797 17.580 1.00 94.62 81 GLY A O 1
ATOM 651 N N . ARG A 1 82 ? -22.675 -2.494 17.202 1.00 96.38 82 ARG A N 1
ATOM 652 C CA . ARG A 1 82 ? -21.689 -3.584 17.140 1.00 96.38 82 ARG A CA 1
ATOM 653 C C . ARG A 1 82 ? -21.163 -3.932 18.529 1.00 96.38 82 ARG A C 1
ATOM 655 O O . ARG A 1 82 ? -20.992 -3.059 19.380 1.00 96.38 82 ARG A O 1
ATOM 662 N N . THR A 1 83 ? -20.853 -5.204 18.743 1.00 97.56 83 THR A N 1
ATOM 663 C CA . THR A 1 83 ? -20.070 -5.639 19.902 1.00 97.56 83 THR A CA 1
ATOM 664 C C . THR A 1 83 ? -18.622 -5.160 19.779 1.00 97.56 83 THR A C 1
ATOM 666 O O . THR A 1 83 ? -18.110 -4.940 18.680 1.00 97.56 83 THR A O 1
ATOM 669 N N . VAL A 1 84 ? -17.921 -5.058 20.911 1.00 96.12 84 VAL A N 1
ATOM 670 C CA . VAL A 1 84 ? -16.496 -4.680 20.938 1.00 96.12 84 VAL A CA 1
ATOM 671 C C . VAL A 1 84 ? -15.650 -5.621 20.074 1.00 96.12 84 VAL A C 1
ATOM 673 O O . VAL A 1 84 ? -14.748 -5.172 19.371 1.00 96.12 84 VAL A O 1
ATOM 676 N N . ARG A 1 85 ? -15.966 -6.922 20.076 1.00 96.62 85 ARG A N 1
ATOM 677 C CA . ARG A 1 85 ? -15.253 -7.918 19.268 1.00 96.62 85 ARG A CA 1
ATOM 678 C C . ARG A 1 85 ? -15.428 -7.658 17.773 1.00 96.62 85 ARG A C 1
ATOM 680 O O . ARG A 1 85 ? -14.434 -7.584 17.064 1.00 96.62 85 ARG A O 1
ATOM 687 N N . GLU A 1 86 ? -16.666 -7.495 17.309 1.00 96.06 86 GLU A N 1
ATOM 688 C CA . GLU A 1 86 ? -16.947 -7.205 15.895 1.00 96.06 86 GLU A CA 1
ATOM 689 C C . GLU A 1 86 ? -16.266 -5.913 15.445 1.00 96.06 86 GLU A C 1
ATOM 691 O O . GLU A 1 86 ? -15.683 -5.874 14.364 1.00 96.06 86 GLU A O 1
ATOM 696 N N . PHE A 1 87 ? -16.308 -4.881 16.292 1.00 95.50 87 PHE A N 1
ATOM 697 C CA . PHE A 1 87 ? -15.653 -3.605 16.035 1.00 95.50 87 PHE A CA 1
ATOM 698 C C . PHE A 1 87 ? -14.143 -3.776 15.831 1.00 95.50 87 PHE A C 1
ATOM 700 O O . PHE A 1 87 ? -13.627 -3.409 14.779 1.00 95.50 87 PHE A O 1
ATOM 707 N N . ILE A 1 88 ? -13.439 -4.378 16.796 1.00 95.75 88 ILE A N 1
ATOM 708 C CA . ILE A 1 88 ? -11.979 -4.546 16.727 1.00 95.75 88 ILE A CA 1
ATOM 709 C C . ILE A 1 88 ? -11.593 -5.417 15.528 1.00 95.75 88 ILE A C 1
ATOM 711 O O . ILE A 1 88 ? -10.698 -5.054 14.768 1.00 95.75 88 ILE A O 1
ATOM 715 N N . THR A 1 89 ? -12.282 -6.541 15.313 1.00 96.12 89 THR A N 1
ATOM 716 C CA . THR A 1 89 ? -11.976 -7.436 14.192 1.00 96.12 89 THR A CA 1
ATOM 717 C C . THR A 1 89 ? -12.177 -6.739 12.846 1.00 96.12 89 THR A C 1
ATOM 719 O O . THR A 1 89 ? -11.297 -6.815 11.993 1.00 96.12 89 THR A O 1
ATOM 722 N N . ALA A 1 90 ? -13.287 -6.026 12.643 1.00 94.62 90 ALA A N 1
ATOM 723 C CA . ALA A 1 90 ? -13.545 -5.347 11.375 1.00 94.62 90 ALA A CA 1
ATOM 724 C C . ALA A 1 90 ? -12.539 -4.217 11.108 1.00 94.62 90 ALA A C 1
ATOM 726 O O . ALA A 1 90 ? -12.009 -4.119 10.002 1.00 94.62 90 ALA A O 1
ATOM 727 N N . VAL A 1 91 ? -12.245 -3.398 12.123 1.00 95.62 91 VAL A N 1
ATOM 728 C CA . VAL A 1 91 ? -11.347 -2.238 12.002 1.00 95.62 91 VAL A CA 1
ATOM 729 C C . VAL A 1 91 ? -9.891 -2.654 11.783 1.00 95.62 91 VAL A C 1
ATOM 731 O O . VAL A 1 91 ? -9.158 -1.930 11.119 1.00 95.62 91 VAL A O 1
ATOM 734 N N . LEU A 1 92 ? -9.467 -3.818 12.284 1.00 95.06 92 LEU A N 1
ATOM 735 C CA . LEU A 1 92 ? -8.109 -4.321 12.059 1.00 95.06 92 LEU A CA 1
ATOM 736 C C . LEU A 1 92 ? -7.975 -5.102 10.748 1.00 95.06 92 LEU A C 1
ATOM 738 O O . LEU A 1 92 ? -7.018 -4.898 10.005 1.00 95.06 92 LEU A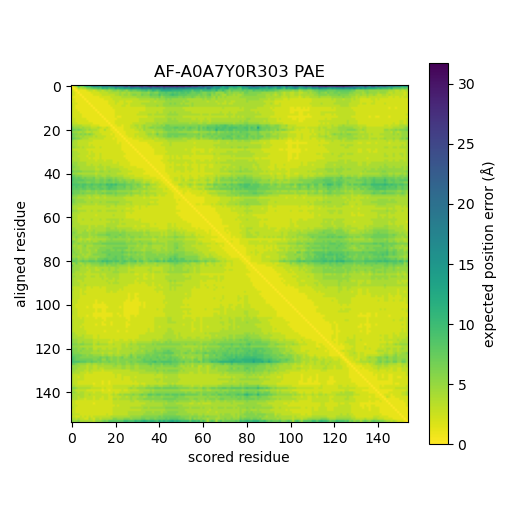 O 1
ATOM 742 N N . ILE A 1 93 ? -8.920 -5.994 10.441 1.00 96.50 93 ILE A N 1
ATOM 743 C CA . ILE A 1 93 ? -8.758 -6.943 9.332 1.00 96.50 93 ILE A CA 1
ATOM 744 C C . ILE A 1 93 ? -9.106 -6.306 7.987 1.00 96.50 93 ILE A C 1
ATOM 746 O O . ILE A 1 93 ? -8.345 -6.460 7.034 1.00 96.50 93 ILE A O 1
ATOM 750 N N . VAL A 1 94 ? -10.220 -5.570 7.890 1.00 95.88 94 VAL A N 1
ATOM 751 C CA . VAL A 1 94 ? -10.687 -5.040 6.597 1.00 95.88 94 VAL A CA 1
ATOM 752 C C . VAL A 1 94 ? -9.672 -4.064 5.982 1.00 95.88 94 VAL A C 1
ATOM 754 O O . VAL A 1 94 ? -9.292 -4.281 4.830 1.00 95.88 94 VAL A O 1
ATOM 757 N N . PRO A 1 95 ? -9.157 -3.045 6.703 1.00 95.38 95 PRO A N 1
ATOM 758 C CA . PRO A 1 95 ? -8.167 -2.129 6.134 1.00 95.38 95 PRO A CA 1
ATOM 759 C C . PRO A 1 95 ? -6.840 -2.816 5.810 1.00 95.38 95 PRO A C 1
ATOM 761 O O . PRO A 1 95 ? -6.223 -2.497 4.796 1.00 95.38 95 PRO A O 1
ATOM 764 N N . THR A 1 96 ? -6.422 -3.788 6.627 1.00 96.25 96 THR A N 1
ATOM 765 C CA . THR A 1 96 ? -5.197 -4.563 6.383 1.00 96.25 96 THR A CA 1
ATOM 766 C C . THR A 1 96 ? -5.289 -5.339 5.075 1.00 96.25 96 THR A C 1
ATOM 768 O O . THR A 1 96 ? -4.388 -5.242 4.249 1.00 96.25 96 THR A O 1
ATOM 771 N N . VAL A 1 97 ? -6.394 -6.052 4.838 1.00 96.75 97 VAL A N 1
ATOM 772 C CA . VAL A 1 97 ? -6.598 -6.808 3.592 1.00 96.75 97 VAL A CA 1
ATOM 773 C C . VAL A 1 97 ? -6.620 -5.876 2.383 1.00 96.75 97 VAL A C 1
ATOM 775 O O . VAL A 1 97 ? -5.942 -6.147 1.395 1.00 96.75 97 VAL A O 1
ATOM 778 N N . VAL A 1 98 ? -7.348 -4.758 2.466 1.00 96.31 98 VAL A N 1
ATOM 779 C CA . VAL A 1 98 ? -7.383 -3.761 1.382 1.00 96.31 98 VAL A CA 1
ATOM 780 C C . VAL A 1 98 ? -5.983 -3.216 1.099 1.00 96.31 98 VAL A C 1
ATOM 782 O O . VAL A 1 98 ? -5.590 -3.128 -0.060 1.00 96.31 98 VAL A O 1
ATOM 785 N N . THR A 1 99 ? -5.208 -2.911 2.143 1.00 96.62 99 THR A N 1
ATOM 786 C CA . THR A 1 99 ? -3.833 -2.405 2.014 1.00 96.62 99 THR A CA 1
ATOM 787 C C . THR A 1 99 ? -2.905 -3.443 1.391 1.00 96.62 99 THR A C 1
ATOM 789 O O . THR A 1 99 ? -2.137 -3.091 0.502 1.00 96.62 99 THR A O 1
ATOM 792 N N . VAL A 1 100 ? -2.995 -4.715 1.797 1.00 97.19 100 VAL A N 1
ATOM 793 C CA . VAL A 1 100 ? -2.218 -5.807 1.187 1.00 97.19 100 VAL A CA 1
ATOM 794 C C . VAL A 1 100 ? -2.519 -5.880 -0.305 1.00 97.19 100 VAL A C 1
ATOM 796 O O . VAL A 1 100 ? -1.600 -5.787 -1.106 1.00 97.19 100 VAL A O 1
ATOM 799 N N . VAL A 1 101 ? -3.795 -5.951 -0.692 1.00 97.19 101 VAL A N 1
ATOM 800 C CA . VAL A 1 101 ? -4.179 -6.034 -2.110 1.00 97.19 101 VAL A CA 1
ATOM 801 C C . VAL A 1 101 ? -3.709 -4.802 -2.887 1.00 97.19 101 VAL A C 1
ATOM 803 O O . VAL A 1 101 ? -3.147 -4.943 -3.970 1.00 97.19 101 VAL A O 1
ATOM 806 N N . TRP A 1 102 ? -3.887 -3.602 -2.334 1.00 97.50 102 TRP A N 1
ATOM 807 C CA . TRP A 1 102 ? -3.461 -2.360 -2.978 1.00 97.50 102 TRP A CA 1
ATOM 808 C C . TRP A 1 102 ? -1.943 -2.321 -3.195 1.00 97.50 102 TRP A C 1
ATOM 810 O O . TRP A 1 102 ? -1.478 -2.104 -4.313 1.00 97.50 102 TRP A O 1
ATOM 820 N N . MET A 1 103 ? -1.159 -2.588 -2.149 1.00 96.75 103 MET A N 1
ATOM 821 C CA . MET A 1 103 ? 0.304 -2.586 -2.232 1.00 96.75 103 MET A CA 1
ATOM 822 C C . MET A 1 103 ? 0.823 -3.676 -3.168 1.00 96.75 103 MET A C 1
ATOM 824 O O . MET A 1 103 ? 1.773 -3.442 -3.911 1.00 96.75 103 MET A O 1
ATOM 828 N N . SER A 1 104 ? 0.186 -4.844 -3.190 1.00 97.06 104 SER A N 1
ATOM 829 C CA . SER A 1 104 ? 0.552 -5.923 -4.102 1.00 97.06 104 SER A CA 1
ATOM 830 C C . SER A 1 104 ? 0.265 -5.576 -5.562 1.00 97.06 104 SER A C 1
ATOM 832 O O . SER A 1 104 ? 1.126 -5.808 -6.407 1.00 97.06 104 SER A O 1
ATOM 834 N N . VAL A 1 105 ? -0.888 -4.981 -5.878 1.00 97.44 105 VAL A N 1
ATOM 835 C CA . VAL A 1 105 ? -1.215 -4.591 -7.259 1.00 97.44 105 VAL A CA 1
ATOM 836 C C . VAL A 1 105 ? -0.287 -3.475 -7.737 1.00 97.44 105 VAL A C 1
ATOM 838 O O . VAL A 1 105 ? 0.475 -3.670 -8.678 1.00 97.44 105 VAL A O 1
ATOM 841 N N . PHE A 1 106 ? -0.294 -2.315 -7.076 1.00 97.06 106 PHE A N 1
ATOM 842 C CA . PHE A 1 106 ? 0.457 -1.150 -7.555 1.00 97.06 106 PHE A CA 1
ATOM 843 C C . PHE A 1 106 ? 1.961 -1.280 -7.293 1.00 97.06 106 PHE A C 1
ATOM 845 O O . PHE A 1 106 ? 2.773 -1.091 -8.196 1.00 97.06 106 PHE A O 1
ATOM 852 N N . GLY A 1 107 ? 2.339 -1.626 -6.061 1.00 95.25 107 GLY A N 1
ATOM 853 C CA . GLY A 1 107 ? 3.740 -1.776 -5.669 1.00 95.25 107 GLY A CA 1
ATOM 854 C C . GLY A 1 107 ? 4.392 -3.002 -6.300 1.00 95.25 107 GLY A C 1
ATOM 855 O O . GLY A 1 107 ? 5.528 -2.915 -6.752 1.00 95.25 107 GLY A O 1
ATOM 856 N N . GLY A 1 108 ? 3.671 -4.12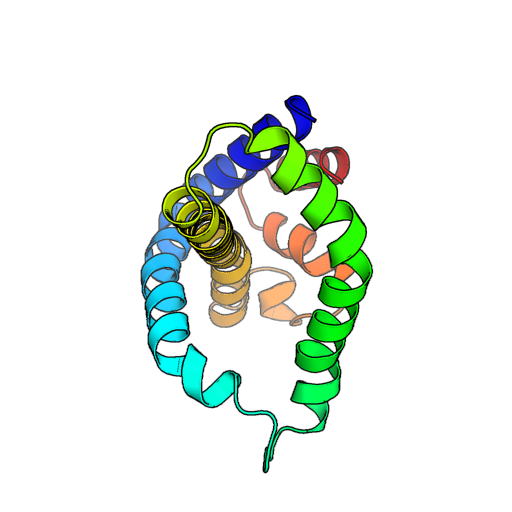2 -6.402 1.00 95.56 108 GLY A N 1
ATOM 857 C CA . GLY A 1 108 ? 4.169 -5.313 -7.093 1.00 95.56 108 GLY A CA 1
ATOM 858 C C . GLY A 1 108 ? 4.429 -5.064 -8.577 1.00 95.56 108 GLY A C 1
ATOM 859 O O . GLY A 1 108 ? 5.472 -5.478 -9.072 1.00 95.56 108 GLY A O 1
ATOM 860 N N . LEU A 1 109 ? 3.549 -4.326 -9.267 1.00 95.94 109 LEU A N 1
ATOM 861 C CA . LEU A 1 109 ? 3.788 -3.921 -10.658 1.00 95.94 109 LEU A CA 1
ATOM 862 C C . LEU A 1 109 ? 4.989 -2.990 -10.803 1.00 95.94 109 LEU A C 1
ATOM 864 O O . LEU A 1 109 ? 5.817 -3.204 -11.683 1.00 95.94 109 LEU A O 1
ATOM 868 N N . ALA A 1 110 ? 5.115 -1.987 -9.933 1.00 95.56 110 ALA A N 1
ATOM 869 C CA . ALA A 1 110 ? 6.270 -1.096 -9.951 1.00 95.56 110 ALA A CA 1
ATOM 870 C C . ALA A 1 110 ? 7.582 -1.869 -9.720 1.00 95.56 110 ALA A C 1
ATOM 872 O O . ALA A 1 110 ? 8.558 -1.660 -10.435 1.00 95.56 110 ALA A O 1
ATOM 873 N N . ILE A 1 111 ? 7.603 -2.801 -8.760 1.00 94.94 111 ILE A N 1
ATOM 874 C CA . ILE A 1 111 ? 8.770 -3.653 -8.489 1.00 94.94 111 ILE A CA 1
ATOM 875 C C . ILE A 1 111 ? 9.080 -4.554 -9.687 1.00 94.94 111 ILE A C 1
ATOM 877 O O . ILE A 1 111 ? 10.245 -4.660 -10.064 1.00 94.94 111 ILE A O 1
ATOM 881 N N . ASP A 1 112 ? 8.072 -5.173 -10.304 1.00 95.12 112 ASP A N 1
ATOM 882 C CA . ASP A 1 112 ? 8.257 -6.005 -11.497 1.00 95.12 112 ASP A CA 1
ATOM 883 C C . ASP A 1 112 ? 8.894 -5.206 -12.645 1.00 95.12 112 ASP A C 1
ATOM 885 O O . ASP A 1 112 ? 9.882 -5.645 -13.235 1.00 95.12 112 ASP A O 1
ATOM 889 N N . GLN A 1 113 ? 8.417 -3.984 -12.892 1.00 95.75 113 GLN A N 1
ATOM 890 C CA . GLN A 1 113 ? 9.007 -3.084 -13.886 1.00 95.75 113 GLN A CA 1
ATOM 891 C C . GLN A 1 113 ? 10.458 -2.721 -13.555 1.00 95.75 113 GLN A C 1
ATOM 893 O O . GLN A 1 113 ? 11.308 -2.734 -14.446 1.00 95.75 113 GLN A O 1
ATOM 898 N N . VAL A 1 114 ? 10.766 -2.446 -12.283 1.00 95.19 114 VAL A N 1
ATOM 899 C CA . VAL A 1 114 ? 12.137 -2.156 -11.834 1.00 95.19 114 VAL A CA 1
ATOM 900 C C . VAL A 1 114 ? 13.059 -3.354 -12.068 1.00 95.19 114 VAL A C 1
ATOM 902 O O . VAL A 1 114 ? 14.127 -3.208 -12.664 1.00 95.19 114 VAL A O 1
ATOM 905 N N . VAL A 1 115 ? 12.645 -4.550 -11.646 1.00 94.62 115 VAL A N 1
ATOM 906 C CA . VAL A 1 115 ? 13.435 -5.786 -11.775 1.00 94.62 115 VAL A CA 1
ATOM 907 C C . VAL A 1 115 ? 13.660 -6.150 -13.244 1.00 94.62 115 VAL A C 1
ATOM 909 O O . VAL A 1 115 ? 14.774 -6.510 -13.627 1.00 94.62 115 VAL A O 1
ATOM 912 N N . ASN A 1 116 ? 12.628 -6.004 -14.077 1.00 95.50 116 ASN A N 1
ATOM 913 C CA . ASN A 1 116 ? 12.674 -6.334 -15.501 1.00 95.50 116 ASN A CA 1
ATOM 914 C C . ASN A 1 116 ? 13.211 -5.191 -16.381 1.00 95.50 116 ASN A C 1
ATOM 916 O O . ASN A 1 116 ? 13.281 -5.347 -17.600 1.00 95.50 116 ASN A O 1
ATOM 920 N N . LYS A 1 117 ? 13.615 -4.060 -15.784 1.00 95.75 117 LYS A N 1
ATOM 921 C CA . LYS A 1 117 ? 14.126 -2.864 -16.478 1.00 95.75 117 LYS A CA 1
ATOM 922 C C . LYS A 1 117 ? 13.157 -2.308 -17.532 1.00 95.75 117 LYS A C 1
ATOM 924 O O . LYS A 1 117 ? 13.565 -1.907 -18.621 1.00 95.75 117 LYS A O 1
ATOM 929 N N . VAL A 1 118 ? 11.867 -2.301 -17.211 1.00 95.00 118 VAL A N 1
ATOM 930 C CA . VAL A 1 118 ? 10.792 -1.805 -18.077 1.00 95.00 118 VAL A CA 1
ATOM 931 C C . VAL A 1 118 ? 10.451 -0.360 -17.715 1.00 95.00 118 VAL A C 1
ATOM 933 O O . VAL A 1 118 ? 10.255 -0.031 -16.546 1.00 95.00 118 VAL A O 1
ATOM 936 N N . GLY A 1 119 ? 10.336 0.495 -18.732 1.00 94.75 119 GLY A N 1
ATOM 937 C CA . GLY A 1 119 ? 9.921 1.888 -18.562 1.00 94.75 119 GLY A CA 1
ATOM 938 C C . GLY A 1 119 ? 10.926 2.759 -17.817 1.00 94.75 119 GLY A C 1
ATOM 939 O O . GLY A 1 119 ? 12.078 2.382 -17.605 1.00 94.75 119 GLY A O 1
ATOM 940 N N . GLU A 1 120 ? 10.459 3.937 -17.409 1.00 93.75 120 GLU A N 1
ATOM 941 C CA . GLU A 1 120 ? 11.277 4.935 -16.714 1.00 93.75 120 GLU A CA 1
ATOM 942 C C . GLU A 1 120 ? 11.767 4.420 -15.353 1.00 93.75 120 GLU A C 1
ATOM 944 O O . GLU A 1 120 ? 12.954 4.519 -15.045 1.00 93.75 120 GLU A O 1
ATOM 949 N N . LEU A 1 121 ? 10.882 3.769 -14.584 1.00 92.31 121 LEU A N 1
ATOM 950 C CA . LEU A 1 121 ? 11.228 3.165 -13.294 1.00 92.31 121 LEU A CA 1
ATOM 951 C C . LEU A 1 121 ? 12.313 2.091 -13.427 1.00 92.31 121 LEU A C 1
ATOM 953 O O . LEU A 1 121 ? 13.205 2.009 -12.587 1.00 92.31 121 LEU A O 1
ATOM 957 N N . GLY A 1 122 ? 12.257 1.266 -14.473 1.00 92.69 122 GLY A N 1
ATOM 958 C CA . GLY A 1 122 ? 13.249 0.222 -14.705 1.00 92.69 122 GLY A CA 1
ATOM 959 C C . GLY A 1 122 ? 14.584 0.727 -15.244 1.00 92.69 122 GLY A C 1
ATOM 960 O O . GLY A 1 122 ? 15.625 0.154 -14.922 1.00 92.69 122 GLY A O 1
ATOM 961 N N . ALA A 1 123 ? 14.570 1.787 -16.052 1.00 93.69 123 ALA A N 1
ATOM 962 C CA . ALA A 1 123 ? 15.780 2.352 -16.642 1.00 93.69 123 ALA A CA 1
ATOM 963 C C . ALA A 1 123 ? 16.549 3.244 -15.659 1.00 93.69 123 ALA A C 1
ATOM 965 O O . ALA A 1 123 ? 17.767 3.112 -15.533 1.00 93.69 123 ALA A O 1
ATOM 966 N N . ASN A 1 124 ? 15.835 4.128 -14.960 1.00 92.00 124 ASN A N 1
ATOM 967 C CA . ASN A 1 124 ? 16.424 5.207 -14.165 1.00 92.00 124 ASN A CA 1
ATOM 968 C C . ASN A 1 124 ? 16.150 5.070 -12.661 1.00 92.00 124 ASN A C 1
ATOM 970 O O . ASN A 1 124 ? 16.679 5.846 -11.864 1.00 92.00 124 ASN A O 1
ATOM 974 N N . GLY A 1 125 ? 15.371 4.066 -12.253 1.00 88.06 125 GLY A N 1
ATOM 975 C CA . GLY A 1 125 ? 14.954 3.904 -10.867 1.00 88.06 125 GLY A CA 1
ATOM 976 C C . GLY A 1 125 ? 13.934 4.959 -10.439 1.00 88.06 125 GLY A C 1
ATOM 977 O O . GLY A 1 125 ? 13.369 5.698 -11.243 1.00 88.06 125 GLY A O 1
ATOM 978 N N . LEU A 1 126 ? 13.694 5.028 -9.131 1.00 87.75 126 LEU A N 1
ATOM 979 C CA . LEU A 1 126 ? 12.811 6.025 -8.538 1.00 87.75 126 LEU A CA 1
ATOM 980 C C . LEU A 1 126 ? 13.533 7.376 -8.436 1.00 87.75 126 LEU A C 1
ATOM 982 O O . LEU A 1 126 ? 14.385 7.556 -7.566 1.00 87.75 126 LEU A O 1
ATOM 986 N N . THR A 1 127 ? 13.179 8.321 -9.306 1.00 89.00 127 THR A N 1
ATOM 987 C CA . THR A 1 127 ? 13.764 9.674 -9.334 1.00 89.00 127 THR A CA 1
ATOM 988 C C . THR A 1 127 ? 12.933 10.695 -8.556 1.00 89.00 127 THR A C 1
ATOM 990 O O . THR A 1 127 ? 13.492 11.496 -7.811 1.00 89.00 127 THR A O 1
ATOM 993 N N . ASP A 1 128 ? 11.603 10.633 -8.673 1.00 90.62 128 ASP A N 1
ATOM 994 C CA . ASP A 1 128 ? 10.652 11.449 -7.913 1.00 90.62 128 ASP A CA 1
ATOM 995 C C . ASP A 1 128 ? 9.487 10.579 -7.421 1.00 90.62 128 ASP A C 1
ATOM 997 O O . ASP A 1 128 ? 8.785 9.933 -8.204 1.00 90.62 128 ASP A O 1
ATOM 1001 N N . VAL A 1 129 ? 9.261 10.584 -6.105 1.00 89.62 129 VAL A N 1
ATOM 1002 C CA . VAL A 1 129 ? 8.189 9.816 -5.451 1.00 89.62 129 VAL A CA 1
ATOM 1003 C C . VAL A 1 129 ? 6.808 10.216 -5.977 1.00 89.62 129 VAL A C 1
ATOM 1005 O O . VAL A 1 129 ? 5.933 9.364 -6.122 1.00 89.62 129 VAL A O 1
ATOM 1008 N N . SER A 1 130 ? 6.617 11.491 -6.313 1.00 90.69 130 SER A N 1
ATOM 1009 C CA . SER A 1 130 ? 5.345 12.036 -6.802 1.00 90.69 130 SER A CA 1
ATOM 1010 C C . SER A 1 130 ? 5.005 11.538 -8.208 1.00 90.69 130 SER A C 1
ATOM 1012 O O . SER A 1 130 ? 3.831 11.476 -8.573 1.00 90.69 130 SER A O 1
ATOM 1014 N N . LEU A 1 131 ? 6.021 11.172 -8.998 1.00 92.56 131 LEU A N 1
ATOM 1015 C CA . LEU A 1 131 ? 5.861 10.679 -10.368 1.00 92.56 131 LEU A CA 1
ATOM 1016 C C . LEU A 1 131 ? 5.802 9.154 -10.461 1.00 92.56 131 LEU A C 1
ATOM 1018 O O . LEU A 1 131 ? 5.337 8.636 -11.473 1.00 92.56 131 LEU A O 1
ATOM 1022 N N . ALA A 1 132 ? 6.206 8.437 -9.412 1.00 93.75 132 ALA A N 1
ATOM 1023 C CA . ALA A 1 132 ? 6.374 6.986 -9.422 1.00 93.75 132 ALA A CA 1
ATOM 1024 C C . ALA A 1 132 ? 5.152 6.218 -9.949 1.00 93.75 132 ALA A C 1
ATOM 1026 O O . ALA A 1 132 ? 5.279 5.314 -10.769 1.00 93.75 132 ALA A O 1
ATOM 1027 N N . MET A 1 133 ? 3.949 6.592 -9.504 1.00 94.88 133 MET A N 1
ATOM 1028 C CA . MET A 1 133 ? 2.713 5.938 -9.942 1.00 94.88 133 MET A CA 1
ATOM 1029 C C . MET A 1 133 ? 2.415 6.202 -11.423 1.00 94.88 133 MET A C 1
ATOM 1031 O O . MET A 1 133 ? 1.976 5.299 -12.129 1.00 94.88 133 MET A O 1
ATOM 1035 N N . PHE A 1 134 ? 2.667 7.420 -11.900 1.00 95.12 134 PHE A N 1
ATOM 1036 C CA . PHE A 1 134 ? 2.426 7.794 -13.293 1.00 95.12 134 PHE A CA 1
ATOM 1037 C C . PHE A 1 134 ? 3.432 7.114 -14.224 1.00 95.12 134 PHE A C 1
ATOM 1039 O O . PHE A 1 134 ? 3.030 6.493 -15.201 1.00 95.12 134 PHE A O 1
ATOM 1046 N N . GLN A 1 135 ? 4.710 7.097 -13.840 1.00 95.31 135 GLN A N 1
ATOM 1047 C CA . GLN A 1 135 ? 5.753 6.349 -14.545 1.00 95.31 135 GLN A CA 1
ATOM 1048 C C . GLN A 1 135 ? 5.446 4.845 -14.593 1.00 95.31 135 GLN A C 1
ATOM 1050 O O . GLN A 1 135 ? 5.718 4.192 -15.599 1.00 95.31 135 GLN A O 1
ATOM 1055 N N . MET A 1 136 ? 4.839 4.296 -13.533 1.00 95.88 136 MET A N 1
ATOM 1056 C CA . MET A 1 136 ? 4.375 2.908 -13.527 1.00 95.88 136 MET A CA 1
ATOM 1057 C C . MET A 1 136 ? 3.244 2.675 -14.540 1.00 95.88 136 MET A C 1
ATOM 1059 O O . MET A 1 136 ? 3.230 1.644 -15.215 1.00 95.88 136 MET A O 1
ATOM 1063 N N . PHE A 1 137 ? 2.317 3.626 -14.687 1.00 97.19 137 PHE A N 1
ATOM 1064 C CA . PHE A 1 137 ? 1.230 3.542 -15.665 1.00 97.19 137 PHE A CA 1
ATOM 1065 C C . PHE A 1 137 ? 1.680 3.743 -17.113 1.00 97.19 137 PHE A C 1
ATOM 1067 O O . PHE A 1 137 ? 1.049 3.173 -18.000 1.00 97.19 137 PHE A O 1
ATOM 1074 N N . ASP A 1 138 ? 2.745 4.500 -17.375 1.00 94.94 138 ASP A N 1
ATOM 1075 C CA . ASP A 1 138 ? 3.166 4.879 -18.735 1.00 94.94 138 ASP A CA 1
ATOM 1076 C C . ASP A 1 138 ? 3.482 3.685 -19.648 1.00 94.94 138 ASP A C 1
ATOM 1078 O O . ASP A 1 138 ? 3.311 3.758 -20.866 1.00 94.94 138 ASP A O 1
ATOM 1082 N N . VAL A 1 139 ? 3.908 2.562 -19.068 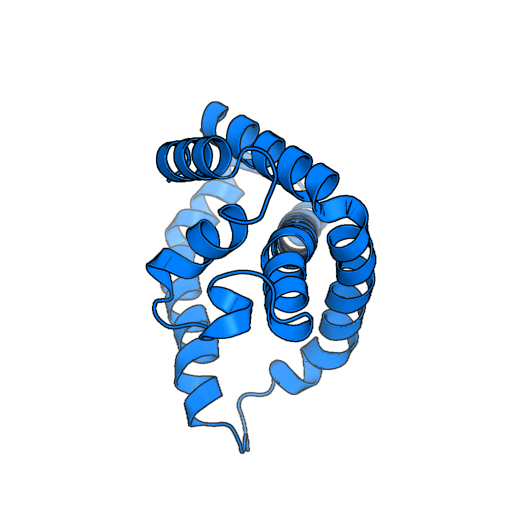1.00 93.50 139 VAL A N 1
ATOM 1083 C CA . VAL A 1 139 ? 4.187 1.317 -19.803 1.00 93.50 139 VAL A CA 1
ATOM 1084 C C . VAL A 1 139 ? 3.014 0.339 -19.825 1.00 93.50 139 VAL A C 1
ATOM 1086 O O . VAL A 1 139 ? 3.090 -0.704 -20.477 1.00 93.50 139 VAL A O 1
ATOM 1089 N N . LEU A 1 140 ? 1.923 0.653 -19.125 1.00 95.75 140 LEU A N 1
ATOM 1090 C CA . LEU A 1 140 ? 0.706 -0.143 -19.145 1.00 95.75 140 LEU A CA 1
ATOM 1091 C C . LEU A 1 140 ? -0.196 0.267 -20.321 1.00 95.75 140 LEU A C 1
ATOM 1093 O O . LEU A 1 140 ? -0.264 1.443 -20.698 1.00 95.75 140 LEU A O 1
ATOM 1097 N N . PRO A 1 141 ? -0.974 -0.677 -20.881 1.00 94.94 141 PRO A N 1
ATOM 1098 C CA . PRO A 1 141 ? -2.100 -0.350 -21.743 1.00 94.94 141 PRO A CA 1
ATOM 1099 C C . PRO A 1 141 ? -2.977 0.747 -21.133 1.00 94.94 141 PRO A C 1
ATOM 1101 O O . PRO A 1 141 ? -3.377 0.667 -19.973 1.00 94.94 141 PRO A O 1
ATOM 1104 N N . PHE A 1 142 ? -3.303 1.761 -21.937 1.00 94.81 142 PHE A N 1
ATOM 1105 C CA . PHE A 1 142 ? -4.110 2.912 -21.520 1.00 94.81 142 PHE A CA 1
ATOM 1106 C C . PHE A 1 142 ? -3.488 3.778 -20.406 1.00 94.81 142 PHE A C 1
ATOM 1108 O O . PHE A 1 142 ? -4.231 4.489 -19.730 1.00 94.81 142 PHE A O 1
ATOM 1115 N N . GLY A 1 143 ? -2.157 3.787 -20.248 1.00 94.56 143 GLY A N 1
ATOM 1116 C CA . GLY A 1 143 ? -1.437 4.551 -19.215 1.00 94.56 143 GLY A CA 1
ATOM 1117 C C . GLY A 1 143 ? -1.939 5.984 -19.000 1.00 94.56 143 GLY A C 1
ATOM 1118 O O . GLY A 1 143 ? -2.331 6.338 -17.893 1.00 94.56 143 GLY A O 1
ATOM 1119 N N . ASN A 1 144 ? -2.080 6.774 -20.071 1.00 94.31 144 ASN A N 1
ATOM 1120 C CA . ASN A 1 144 ? -2.625 8.140 -19.992 1.00 94.31 144 ASN A CA 1
ATOM 1121 C C . ASN A 1 144 ? -4.022 8.210 -19.346 1.00 94.31 144 ASN A C 1
ATOM 1123 O O . ASN A 1 144 ? -4.308 9.127 -18.579 1.00 94.31 144 ASN A O 1
ATOM 1127 N N . ILE A 1 145 ? -4.903 7.251 -19.647 1.00 95.25 145 ILE A N 1
ATOM 1128 C CA . ILE A 1 145 ? -6.252 7.190 -19.067 1.00 95.25 145 ILE A CA 1
ATOM 1129 C C . ILE A 1 145 ? -6.165 6.808 -17.586 1.00 95.25 145 ILE A C 1
ATOM 1131 O O . ILE A 1 145 ? -6.842 7.427 -16.768 1.00 95.25 145 ILE A O 1
ATOM 1135 N N . LEU A 1 146 ? -5.315 5.839 -17.227 1.00 96.31 146 LEU A N 1
ATOM 1136 C CA . LEU A 1 146 ? -5.076 5.452 -15.831 1.00 96.31 146 LEU A CA 1
ATOM 1137 C C . LEU A 1 146 ? -4.568 6.641 -15.004 1.00 96.31 146 LEU A C 1
ATOM 1139 O O . LEU A 1 146 ? -5.085 6.898 -13.918 1.00 96.31 146 LEU A O 1
ATOM 1143 N N . SER A 1 147 ? -3.632 7.414 -15.555 1.00 95.69 147 SER A N 1
ATOM 1144 C CA . SER A 1 147 ? -3.103 8.638 -14.951 1.00 95.69 147 SER A CA 1
ATOM 1145 C C . SER A 1 147 ? -4.192 9.686 -14.727 1.00 95.69 147 SER A C 1
ATOM 1147 O O . SER A 1 147 ? -4.296 10.234 -13.632 1.00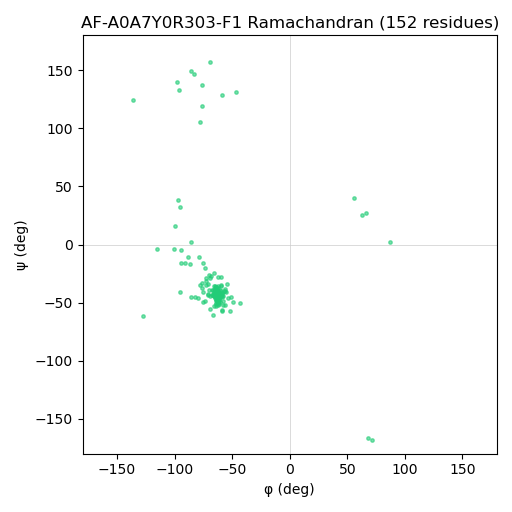 95.69 147 SER A O 1
ATOM 1149 N N . ILE A 1 148 ? -5.064 9.9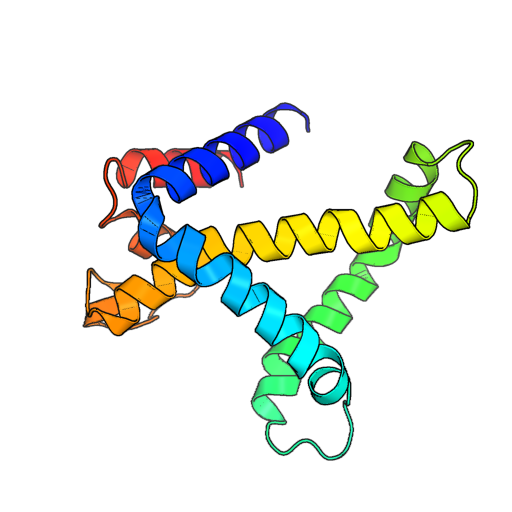25 -15.713 1.00 94.75 148 ILE A N 1
ATOM 1150 C CA . ILE A 1 148 ? -6.199 10.851 -15.562 1.00 94.75 148 ILE A CA 1
ATOM 1151 C C . ILE A 1 148 ? -7.154 10.374 -14.462 1.00 94.75 148 ILE A C 1
ATOM 1153 O O . ILE A 1 148 ? -7.564 11.172 -13.621 1.00 94.75 148 ILE A O 1
ATOM 1157 N N . ILE A 1 149 ? -7.493 9.081 -14.434 1.00 94.00 149 ILE A N 1
ATOM 1158 C CA . ILE A 1 149 ? -8.365 8.509 -13.398 1.00 94.00 149 ILE A CA 1
ATOM 1159 C C . ILE A 1 149 ? -7.743 8.692 -12.010 1.00 94.00 149 ILE A C 1
ATOM 1161 O O . ILE A 1 149 ? -8.444 9.075 -11.075 1.00 94.00 149 ILE A O 1
ATOM 1165 N N . ALA A 1 150 ? -6.437 8.455 -11.876 1.00 93.12 150 ALA A N 1
ATOM 1166 C CA . ALA A 1 150 ? -5.728 8.630 -10.617 1.00 93.12 150 ALA A CA 1
ATOM 1167 C C . ALA A 1 150 ? -5.689 10.096 -10.164 1.00 93.12 150 ALA A C 1
ATOM 1169 O O . ALA A 1 150 ? -5.913 10.360 -8.988 1.00 93.12 150 ALA A O 1
ATOM 1170 N N . VAL A 1 151 ? -5.494 11.050 -11.081 1.00 93.12 151 VAL A N 1
ATOM 1171 C CA . VAL A 1 151 ? -5.575 12.488 -10.765 1.00 93.12 151 VAL A CA 1
ATOM 1172 C C . VAL A 1 151 ? -6.977 12.883 -10.302 1.00 93.12 151 VAL A C 1
ATOM 1174 O O . VAL A 1 151 ? -7.100 13.650 -9.361 1.00 93.12 151 VAL A O 1
ATOM 1177 N N . VAL A 1 152 ? -8.036 12.356 -10.926 1.00 91.06 152 VAL A N 1
ATOM 1178 C CA . VAL A 1 152 ? -9.430 12.632 -10.522 1.00 91.06 152 VAL A CA 1
ATOM 1179 C C . VAL A 1 152 ? -9.776 12.009 -9.163 1.00 91.06 152 VAL A C 1
ATOM 1181 O O . VAL A 1 152 ? -10.684 12.480 -8.478 1.00 91.06 152 VAL A O 1
ATOM 1184 N N . LEU A 1 153 ? -9.104 10.918 -8.791 1.00 90.50 153 LEU A N 1
ATOM 1185 C CA . LEU A 1 153 ? -9.329 10.234 -7.521 1.00 90.50 153 LEU A CA 1
ATOM 1186 C C . LEU A 1 153 ? -8.774 11.013 -6.316 1.00 90.50 153 LEU A C 1
ATOM 1188 O O . LEU A 1 153 ? -9.373 10.928 -5.237 1.00 90.50 153 LEU A O 1
ATOM 1192 N N . VAL A 1 154 ? -7.643 11.703 -6.504 1.00 83.19 154 VAL A N 1
ATOM 1193 C CA . VAL A 1 154 ? -6.955 12.532 -5.495 1.00 83.19 154 VAL A CA 1
ATOM 1194 C C . VAL A 1 154 ? -7.730 13.822 -5.242 1.00 83.19 154 VAL A C 1
ATOM 1196 O O . VAL A 1 154 ? -7.964 14.117 -4.048 1.00 83.19 154 VAL A O 1
#

Mean predicted aligned error: 3.77 Å

Secondary structure (DSSP, 8-state):
-HHHHHHHHHHHHHHHHHTHHHHHHHHHHHHHHHHHHHHHHH--SS-S-HHHIIIIIIHHHHHHHHHHHHHHHHHHHHTTT--HHHHHHHHHHHHHHHHHHHIIIIIHHHHHHHHTT-HHHHHH--S-TTTHHHHHHHTSTTHHHHHHHHHHH-

pLDDT: mean 94.18, std 3.46, range [66.38, 97.75]

Foldseek 3Di:
DVVLVVLVVVLLVVLCVLVVVLLVVQLVVLVVCCVVCVVVLPDPPPDPPVVVCVVPVVVVVVVCVVCCVVVVVVLVVVCPPDDPVVSVCCVPPVVVSVVSSNCSRQVSLLVVCCVVLHFPCVVPNCPDPVCSSLRSLVRTVVSVVSVVSVVVSD